Protein AF-A0A5R8KGB9-F1 (afdb_monomer_lite)

Secondary structure (DSSP, 8-state):
--------------GGGGGS-EETTEEHHHHHHHHHHHHHHHHHHHIIIIIS---HHHHHHHHHHHHHHHHIIIIIIITTS-TTHHHHHHHHHHT-S-----TTTSPPPTTSS-S-----

Organism: NCBI:txid2576071

Structure (mmCIF, N/CA/C/O backbone):
data_AF-A0A5R8KGB9-F1
#
_entry.id   AF-A0A5R8KGB9-F1
#
loop_
_atom_site.group_PDB
_atom_site.id
_atom_site.type_symbol
_atom_site.label_atom_id
_atom_site.label_alt_id
_atom_site.label_comp_id
_atom_site.label_asym_id
_atom_site.label_entity_id
_atom_site.label_seq_id
_atom_site.pdbx_PDB_ins_code
_atom_site.Cartn_x
_atom_site.Cartn_y
_atom_site.Cartn_z
_atom_site.occupancy
_atom_site.B_iso_or_equiv
_atom_site.auth_seq_id
_atom_site.auth_comp_id
_atom_site.auth_asym_id
_atom_site.auth_atom_id
_atom_site.pdbx_PDB_model_num
ATOM 1 N N . MET A 1 1 ? -52.552 13.734 41.337 1.00 43.44 1 MET A N 1
ATOM 2 C CA . MET A 1 1 ? -51.510 12.789 40.888 1.00 43.44 1 MET A CA 1
ATOM 3 C C . MET A 1 1 ? -50.909 13.391 39.632 1.00 43.44 1 MET A C 1
ATOM 5 O O . MET A 1 1 ? -51.581 13.399 38.616 1.00 43.44 1 MET A O 1
ATOM 9 N N . LYS A 1 2 ? -49.772 14.086 39.758 1.00 45.88 2 LYS A N 1
ATOM 10 C CA . LYS A 1 2 ? -49.059 14.693 38.627 1.00 45.88 2 LYS A CA 1
ATOM 11 C C . LYS A 1 2 ? -47.988 13.696 38.226 1.00 45.88 2 LYS A C 1
ATOM 13 O O . LYS A 1 2 ? -47.144 13.374 39.060 1.00 45.88 2 LYS A O 1
ATOM 18 N N . ASP A 1 3 ? -48.090 13.187 37.009 1.00 49.66 3 ASP A N 1
ATOM 19 C CA . ASP A 1 3 ? -47.144 12.240 36.447 1.00 49.66 3 ASP A CA 1
ATOM 20 C C . ASP A 1 3 ? -45.742 12.844 36.490 1.00 49.66 3 ASP A C 1
ATOM 22 O O . ASP A 1 3 ? -45.432 13.827 35.817 1.00 49.66 3 ASP A O 1
ATOM 26 N N . ALA A 1 4 ? -44.904 12.266 37.347 1.00 53.12 4 ALA A N 1
ATOM 27 C CA . ALA A 1 4 ? -43.475 12.508 37.407 1.00 53.12 4 ALA A CA 1
ATOM 28 C C . ALA A 1 4 ? -42.800 11.809 36.216 1.00 53.12 4 ALA A C 1
ATOM 30 O O . ALA A 1 4 ? -41.947 10.939 36.381 1.00 53.12 4 ALA A O 1
ATOM 31 N N . SER A 1 5 ? -43.210 12.163 34.998 1.00 52.25 5 SER A N 1
ATOM 32 C CA . SER A 1 5 ? -42.462 11.853 33.786 1.00 52.25 5 SER A CA 1
ATOM 33 C C . SER A 1 5 ? -41.240 12.758 33.793 1.00 52.25 5 SER A C 1
ATOM 35 O O . SER A 1 5 ? -41.259 13.849 33.235 1.00 52.25 5 SER A O 1
ATOM 37 N N . SER A 1 6 ? -40.225 12.328 34.543 1.00 57.03 6 SER A N 1
ATOM 38 C CA . SER A 1 6 ? -38.909 12.946 34.619 1.00 57.03 6 SER A CA 1
ATOM 39 C C . SER A 1 6 ? -38.467 13.309 33.202 1.00 57.03 6 SER A C 1
ATOM 41 O O . SER A 1 6 ? -38.203 12.424 32.391 1.00 57.03 6 SER A O 1
ATOM 43 N N . GLU A 1 7 ? -38.472 14.603 32.890 1.00 58.31 7 GLU A N 1
ATOM 44 C CA . GLU A 1 7 ? -38.045 15.151 31.609 1.00 58.31 7 GLU A CA 1
ATOM 45 C C . GLU A 1 7 ? -36.569 14.777 31.439 1.00 58.31 7 GLU A C 1
ATOM 47 O O . GLU A 1 7 ? -35.682 15.372 32.055 1.00 58.31 7 GLU A O 1
ATOM 52 N N . LEU A 1 8 ? -36.301 13.692 30.703 1.00 65.75 8 LEU A N 1
ATOM 53 C CA . LEU A 1 8 ? -34.942 13.274 30.389 1.00 65.75 8 LEU A CA 1
ATOM 54 C C . LEU A 1 8 ? -34.307 14.402 29.584 1.00 65.75 8 LEU A C 1
ATOM 56 O O . LEU A 1 8 ? -34.603 14.584 28.405 1.00 65.75 8 LEU A O 1
ATOM 60 N N . ARG A 1 9 ? -33.411 15.155 30.224 1.00 67.81 9 ARG A N 1
ATOM 61 C CA . ARG A 1 9 ? -32.529 16.092 29.538 1.00 67.81 9 ARG A CA 1
ATOM 62 C C . ARG A 1 9 ? -31.545 15.280 28.700 1.00 67.81 9 ARG A C 1
ATOM 64 O O . ARG A 1 9 ? -30.446 14.954 29.148 1.00 67.81 9 ARG A O 1
ATOM 71 N N . LEU A 1 10 ? -31.965 14.951 27.485 1.00 60.75 10 LEU A N 1
ATOM 72 C CA . LEU A 1 10 ? -31.102 14.426 26.441 1.00 60.75 10 LEU A CA 1
ATOM 73 C C . LEU A 1 10 ? -30.101 15.529 26.099 1.00 60.75 10 LEU A C 1
ATOM 75 O O . LEU A 1 10 ? -30.415 16.510 25.433 1.00 60.75 10 LEU A O 1
ATOM 79 N N . THR A 1 11 ? -28.905 15.418 26.664 1.00 65.50 11 THR A N 1
ATOM 80 C CA . THR A 1 11 ? -27.773 16.224 26.223 1.00 65.50 11 THR A CA 1
ATOM 81 C C . THR A 1 11 ? -27.201 15.476 25.035 1.00 65.50 11 THR A C 1
ATOM 83 O O . THR A 1 11 ? -26.669 14.385 25.225 1.00 65.50 11 THR A O 1
ATOM 86 N N . GLU A 1 12 ? -27.378 16.027 23.831 1.00 59.78 12 GLU A N 1
ATOM 87 C CA . GLU A 1 12 ? -26.678 15.576 22.624 1.00 59.78 12 GLU A CA 1
ATOM 88 C C . GLU A 1 12 ? -25.212 15.367 22.999 1.00 59.78 12 GLU A C 1
ATOM 90 O O . GLU A 1 12 ? -24.514 16.309 23.396 1.00 59.78 12 GLU A O 1
ATOM 95 N N . THR A 1 13 ? -24.784 14.103 23.005 1.00 60.28 13 THR A N 1
ATOM 96 C CA . THR A 1 13 ? -23.401 13.790 23.327 1.00 60.28 13 THR A CA 1
ATOM 97 C C . THR A 1 13 ? -22.533 14.455 22.276 1.00 60.28 13 THR A C 1
ATOM 99 O O . THR A 1 13 ? -22.894 14.571 21.108 1.00 60.28 13 THR A O 1
ATOM 102 N N . ASN A 1 14 ? -21.411 14.973 22.732 1.00 60.03 14 ASN A N 1
ATOM 103 C CA . ASN A 1 14 ? -20.495 15.774 21.958 1.00 60.03 14 ASN A CA 1
ATOM 104 C C . ASN A 1 14 ? -19.999 14.986 20.728 1.00 60.03 14 ASN A C 1
ATOM 106 O O . ASN A 1 14 ? -19.063 14.202 20.835 1.00 60.03 14 ASN A O 1
ATOM 110 N N . SER A 1 15 ? -20.593 15.222 19.554 1.00 58.03 15 SER A N 1
ATOM 111 C CA . SER A 1 15 ? -20.150 14.678 18.259 1.00 58.03 15 SER A CA 1
ATOM 112 C C . SER A 1 15 ? -18.809 15.263 17.791 1.00 58.03 15 SER A C 1
ATOM 114 O O . SER A 1 15 ? -18.583 15.392 16.591 1.00 58.03 15 SER A O 1
ATOM 116 N N . ALA A 1 16 ? -17.898 15.657 18.692 1.00 53.06 16 ALA A N 1
ATOM 117 C CA . ALA A 1 16 ? -16.593 16.198 18.304 1.00 53.06 16 ALA A CA 1
ATOM 118 C C . ALA A 1 16 ? -15.748 15.198 17.498 1.00 53.06 16 ALA A C 1
ATOM 120 O O . ALA A 1 16 ? -14.831 15.614 16.792 1.00 53.06 16 ALA A O 1
ATOM 121 N N . GLU A 1 17 ? -16.086 13.908 17.545 1.00 52.16 17 GLU A N 1
ATOM 122 C CA . GLU A 1 17 ? -15.492 12.874 16.692 1.00 52.16 17 GLU A CA 1
ATOM 123 C C . GLU A 1 17 ? -15.949 12.956 15.218 1.00 52.16 17 GLU A C 1
ATOM 125 O O . GLU A 1 17 ? -15.231 12.485 14.339 1.00 52.16 17 GLU A O 1
ATOM 130 N N . ASP A 1 18 ? -17.066 13.628 14.909 1.00 54.41 18 ASP A N 1
ATOM 131 C CA . ASP A 1 18 ? -17.597 13.793 13.540 1.00 54.41 18 ASP A CA 1
ATOM 132 C C . ASP A 1 18 ? -16.886 14.907 12.740 1.00 54.41 18 ASP A C 1
ATOM 134 O O . ASP A 1 18 ? -17.147 15.132 11.560 1.00 54.41 18 ASP A O 1
ATOM 138 N N . SER A 1 19 ? -15.932 15.612 13.360 1.00 53.12 19 SER A N 1
ATOM 139 C CA . SER A 1 19 ? -15.141 16.658 12.693 1.00 53.12 19 SER A CA 1
ATOM 140 C C . SER A 1 19 ? -13.833 16.134 12.077 1.00 53.12 19 SER A C 1
ATOM 142 O O . SER A 1 19 ? -13.011 16.905 11.572 1.00 53.12 19 SER A O 1
ATOM 144 N N . ALA A 1 20 ? -13.604 14.815 12.093 1.00 60.94 20 ALA A N 1
ATOM 145 C CA . ALA A 1 20 ? -12.479 14.218 11.386 1.00 60.94 20 ALA A CA 1
ATOM 146 C C . ALA A 1 20 ? -12.685 14.382 9.870 1.00 60.94 20 ALA A C 1
ATOM 148 O O . ALA A 1 20 ? -13.492 13.688 9.255 1.00 60.94 20 ALA A O 1
ATOM 149 N N . GLY A 1 21 ? -11.947 15.315 9.258 1.00 63.56 21 GLY A N 1
ATOM 150 C CA . GLY A 1 21 ? -12.037 15.609 7.828 1.00 63.56 21 GLY A CA 1
ATOM 151 C C . GLY A 1 21 ? -11.944 14.338 6.980 1.00 63.56 21 GLY A C 1
ATOM 152 O O . GLY A 1 21 ? -10.889 13.703 6.902 1.00 63.56 21 GLY A O 1
ATOM 153 N N . ARG A 1 22 ? -13.063 13.962 6.356 1.00 67.44 22 ARG A N 1
ATOM 154 C CA . ARG A 1 22 ? -13.180 12.790 5.489 1.00 67.44 22 ARG A CA 1
ATOM 155 C C . ARG A 1 22 ? -13.060 13.239 4.037 1.00 67.44 22 ARG A C 1
ATOM 157 O O . ARG A 1 22 ? -13.977 13.830 3.475 1.00 67.44 22 ARG A O 1
ATOM 164 N N . THR A 1 23 ? -11.917 12.976 3.417 1.00 67.56 23 THR A N 1
ATOM 165 C CA . THR A 1 23 ? -11.680 13.257 1.999 1.00 67.56 23 THR A CA 1
ATOM 166 C C . THR A 1 23 ? -11.945 11.986 1.200 1.00 67.56 23 THR A C 1
ATOM 168 O O . THR A 1 23 ? -11.309 10.960 1.409 1.00 67.56 23 THR A O 1
ATOM 171 N N . TRP A 1 24 ? -12.916 12.032 0.278 1.00 65.38 24 TRP A N 1
ATOM 172 C CA . TRP A 1 24 ? -13.195 10.928 -0.658 1.00 65.38 24 TRP A CA 1
ATOM 173 C C . TRP A 1 24 ? -13.565 9.589 0.018 1.00 65.38 24 TRP A C 1
ATOM 175 O O . TRP A 1 24 ? -13.324 8.517 -0.530 1.00 65.38 24 TRP A O 1
ATOM 185 N N . GLY A 1 25 ? -14.148 9.638 1.222 1.00 67.69 25 GLY A N 1
ATOM 186 C CA . GLY A 1 25 ? -14.493 8.439 1.999 1.00 67.69 25 GLY A CA 1
ATOM 187 C C . GLY A 1 25 ? -13.325 7.819 2.776 1.00 67.69 25 GLY A C 1
ATOM 188 O O . GLY A 1 25 ? -13.510 6.784 3.414 1.00 67.69 25 GLY A O 1
ATOM 189 N N . LEU A 1 26 ? -12.152 8.457 2.758 1.00 68.62 26 LEU A N 1
ATOM 190 C CA . LEU A 1 26 ? -11.008 8.141 3.607 1.00 68.62 26 LEU A CA 1
ATOM 191 C C . LEU A 1 26 ? -10.942 9.174 4.737 1.00 68.62 26 LEU A C 1
ATOM 193 O O . LEU A 1 26 ? -11.045 10.377 4.496 1.00 68.62 26 LEU A O 1
ATOM 197 N N . GLU A 1 27 ? -10.769 8.727 5.980 1.00 73.69 27 GLU A N 1
ATOM 198 C CA . GLU A 1 27 ? -10.358 9.640 7.053 1.00 73.69 27 GLU A CA 1
ATOM 199 C C . GLU A 1 27 ? -9.034 10.315 6.672 1.00 73.69 27 GLU A C 1
ATOM 201 O O . GLU A 1 27 ? -8.153 9.672 6.097 1.00 73.69 27 GLU A O 1
ATOM 206 N N . GLY A 1 28 ? -8.860 11.595 7.012 1.00 71.19 28 GLY A N 1
ATOM 207 C CA . GLY A 1 28 ? -7.688 12.380 6.604 1.00 71.19 28 GLY A CA 1
ATOM 208 C C . GLY A 1 28 ? -6.333 11.747 6.956 1.00 71.19 28 GLY A C 1
ATOM 209 O O . GLY A 1 28 ? -5.375 11.891 6.202 1.00 71.19 28 GLY A O 1
ATOM 210 N N . ASN A 1 29 ? -6.244 10.972 8.043 1.00 77.81 29 ASN A N 1
ATOM 211 C CA . ASN A 1 29 ? -5.028 10.216 8.375 1.00 77.81 29 ASN A CA 1
ATOM 212 C C . ASN A 1 29 ? -4.802 9.007 7.441 1.00 77.81 29 ASN A C 1
ATOM 214 O O . ASN A 1 29 ? -3.674 8.629 7.124 1.00 77.81 29 ASN A O 1
ATOM 218 N N . LEU A 1 30 ? -5.880 8.387 6.965 1.00 78.31 30 LEU A N 1
ATOM 219 C CA . LEU A 1 30 ? -5.817 7.211 6.105 1.00 78.31 30 LEU A CA 1
ATOM 220 C C . LEU A 1 30 ? -5.338 7.557 4.689 1.00 78.31 30 LEU A C 1
ATOM 222 O O . LEU A 1 30 ? -4.611 6.779 4.074 1.00 78.31 30 LEU A O 1
ATOM 226 N N . PHE A 1 31 ? -5.657 8.762 4.216 1.00 83.00 31 PHE A N 1
ATOM 227 C CA . PHE A 1 31 ? -5.143 9.299 2.956 1.00 83.00 31 PHE A CA 1
ATOM 228 C C . PHE A 1 31 ? -3.605 9.278 2.889 1.00 83.00 31 PHE A C 1
ATOM 230 O O . PHE A 1 31 ? -3.039 8.863 1.875 1.00 83.00 31 PHE A O 1
ATOM 237 N N . TRP A 1 32 ? -2.917 9.636 3.980 1.00 85.31 32 TRP A N 1
ATOM 238 C CA . TRP A 1 32 ? -1.451 9.652 4.022 1.00 85.31 32 TRP A CA 1
ATOM 239 C C . TRP A 1 32 ? -0.829 8.281 3.755 1.00 85.31 32 TRP A C 1
ATOM 241 O O . TRP A 1 32 ? 0.197 8.199 3.085 1.00 85.31 32 TRP A O 1
ATOM 251 N N . HIS A 1 33 ? -1.474 7.197 4.185 1.00 87.56 33 HIS A N 1
ATOM 252 C CA . HIS A 1 33 ? -0.979 5.838 3.960 1.00 87.56 33 HIS A CA 1
ATOM 253 C C . HIS A 1 33 ? -0.971 5.469 2.470 1.00 87.56 33 HIS A C 1
ATOM 255 O O . HIS A 1 33 ? -0.028 4.832 1.989 1.00 87.56 33 HIS A O 1
ATOM 261 N N . VAL A 1 34 ? -1.986 5.915 1.722 1.00 88.25 34 VAL A N 1
ATOM 262 C CA . VAL A 1 34 ? -2.052 5.732 0.265 1.00 88.25 34 VAL A CA 1
ATOM 263 C C . VAL A 1 34 ? -0.969 6.560 -0.420 1.00 88.25 34 VAL A C 1
ATOM 265 O O . VAL A 1 34 ? -0.241 6.037 -1.262 1.00 88.25 34 VAL A O 1
ATOM 268 N N . VAL A 1 35 ? -0.813 7.828 -0.026 1.00 91.38 35 VAL A N 1
ATOM 269 C CA . VAL A 1 35 ? 0.213 8.723 -0.585 1.00 91.38 35 VAL A CA 1
ATOM 270 C C . VAL A 1 35 ? 1.615 8.148 -0.382 1.00 91.38 35 VAL A C 1
ATOM 272 O O . VAL A 1 35 ? 2.378 8.056 -1.345 1.00 91.38 35 VAL A O 1
ATOM 275 N N . PHE A 1 36 ? 1.942 7.696 0.832 1.00 93.38 36 PHE A N 1
ATOM 276 C CA . PHE A 1 36 ? 3.224 7.048 1.113 1.00 93.38 36 PHE A CA 1
ATOM 277 C C . PHE A 1 36 ? 3.406 5.751 0.313 1.00 93.38 36 PHE A C 1
ATOM 279 O O . PHE A 1 36 ? 4.485 5.527 -0.237 1.00 93.38 36 PHE A O 1
ATOM 286 N N . GLY A 1 37 ? 2.363 4.925 0.186 1.00 93.38 37 GLY A N 1
ATOM 287 C CA . GLY A 1 37 ? 2.409 3.691 -0.605 1.00 93.38 37 GLY A CA 1
ATOM 288 C C . GLY A 1 37 ? 2.707 3.942 -2.084 1.00 93.38 37 GLY A C 1
ATOM 289 O O . GLY A 1 37 ? 3.587 3.300 -2.658 1.00 93.38 37 GLY A O 1
ATOM 290 N N . VAL A 1 38 ? 2.031 4.923 -2.688 1.00 94.38 38 VAL A N 1
ATOM 291 C CA . VAL A 1 38 ? 2.272 5.342 -4.077 1.00 94.38 38 VAL A CA 1
ATOM 292 C C . VAL A 1 38 ? 3.676 5.921 -4.234 1.00 94.38 38 VAL A C 1
ATOM 294 O O . VAL A 1 38 ? 4.382 5.561 -5.174 1.00 94.38 38 VAL A O 1
ATOM 297 N N . PHE A 1 39 ? 4.108 6.778 -3.308 1.00 96.38 39 PHE A N 1
ATOM 298 C CA . PHE A 1 39 ? 5.439 7.378 -3.348 1.00 96.38 39 PHE A CA 1
ATOM 299 C C . PHE A 1 39 ? 6.546 6.315 -3.311 1.00 96.38 39 PHE A C 1
ATOM 301 O O . PHE A 1 39 ? 7.436 6.327 -4.163 1.00 96.38 39 PHE A O 1
ATOM 308 N N . ILE A 1 40 ? 6.456 5.347 -2.392 1.00 96.06 40 ILE A N 1
ATOM 309 C CA . ILE A 1 40 ? 7.414 4.235 -2.318 1.00 96.06 40 ILE A CA 1
ATOM 310 C C . ILE A 1 40 ? 7.353 3.373 -3.580 1.00 96.06 40 ILE A C 1
ATOM 312 O O . ILE A 1 40 ? 8.403 3.046 -4.124 1.00 96.06 40 ILE A O 1
ATOM 316 N N . ALA A 1 41 ? 6.163 3.055 -4.097 1.00 95.75 41 ALA A N 1
ATOM 317 C CA . ALA A 1 41 ? 6.028 2.290 -5.336 1.00 95.75 41 ALA A CA 1
ATOM 318 C C . ALA A 1 41 ? 6.731 2.974 -6.519 1.00 95.75 41 ALA A C 1
ATOM 320 O O . ALA A 1 41 ? 7.464 2.322 -7.266 1.00 95.75 41 ALA A O 1
ATOM 321 N N . VAL A 1 42 ? 6.572 4.294 -6.660 1.00 95.50 42 VAL A N 1
ATOM 322 C CA . VAL A 1 42 ? 7.259 5.077 -7.695 1.00 95.50 42 VAL A CA 1
ATOM 323 C C . VAL A 1 42 ? 8.771 5.056 -7.483 1.00 95.50 42 VAL A C 1
ATOM 325 O O . VAL A 1 42 ? 9.500 4.826 -8.445 1.00 95.50 42 VAL A O 1
ATOM 328 N N . LEU A 1 43 ? 9.260 5.231 -6.251 1.00 96.12 43 LEU A N 1
ATOM 329 C CA . LEU A 1 43 ? 10.694 5.145 -5.957 1.00 96.12 43 LEU A CA 1
ATOM 330 C C . LEU A 1 43 ? 11.269 3.761 -6.274 1.00 96.12 43 LEU A C 1
ATOM 332 O O . LEU A 1 43 ? 12.319 3.677 -6.907 1.00 96.12 43 LEU A O 1
ATOM 336 N N . THR A 1 44 ? 10.584 2.681 -5.891 1.00 93.75 44 THR A N 1
ATOM 337 C CA . THR A 1 44 ? 10.992 1.305 -6.211 1.00 93.75 44 THR A CA 1
ATOM 338 C C . THR A 1 44 ? 11.023 1.085 -7.720 1.00 93.75 44 THR A C 1
ATOM 340 O O . THR A 1 44 ? 12.007 0.554 -8.237 1.00 93.75 44 THR A O 1
ATOM 343 N N . LEU A 1 45 ? 9.995 1.544 -8.442 1.00 93.56 45 LEU A N 1
ATOM 344 C CA . LEU A 1 45 ? 9.948 1.461 -9.901 1.00 93.56 45 LEU A CA 1
ATOM 345 C C . LEU A 1 45 ? 11.147 2.178 -10.523 1.00 93.56 45 LEU A C 1
ATOM 347 O O . LEU A 1 45 ? 11.845 1.601 -11.359 1.00 93.56 45 LEU A O 1
ATOM 351 N N . LEU A 1 46 ? 11.394 3.420 -10.099 1.00 94.44 46 LEU A N 1
ATOM 352 C CA . LEU A 1 46 ? 12.466 4.249 -10.633 1.00 94.44 46 LEU A CA 1
ATOM 353 C C . LEU A 1 46 ? 13.838 3.657 -10.310 1.00 94.44 46 LEU A C 1
ATOM 355 O O . LEU A 1 46 ? 14.695 3.616 -11.184 1.00 94.44 46 LEU A O 1
ATOM 359 N N . LEU A 1 47 ? 14.044 3.153 -9.094 1.00 94.06 47 LEU A N 1
ATOM 360 C CA . LEU A 1 47 ? 15.307 2.550 -8.676 1.00 94.06 47 LEU A CA 1
ATOM 361 C C . LEU A 1 47 ? 15.602 1.266 -9.464 1.00 94.06 47 LEU A C 1
ATOM 363 O O . LEU A 1 47 ? 16.691 1.117 -10.020 1.00 94.06 47 LEU A O 1
ATOM 367 N N . CYS A 1 48 ? 14.629 0.360 -9.580 1.00 90.50 48 CYS A N 1
ATOM 368 C CA . CYS A 1 48 ? 14.808 -0.896 -10.310 1.00 90.50 48 CYS A CA 1
ATOM 369 C C . CYS A 1 48 ? 14.972 -0.675 -11.817 1.00 90.50 48 CYS A C 1
ATOM 371 O O . CYS A 1 48 ? 15.820 -1.306 -12.451 1.00 90.50 48 CYS A O 1
ATOM 373 N N . PHE A 1 49 ? 14.193 0.238 -12.399 1.00 91.44 49 PHE A N 1
ATOM 374 C CA . PHE A 1 49 ? 14.274 0.537 -13.825 1.00 91.44 49 PHE A CA 1
ATOM 375 C C . PHE A 1 49 ? 15.517 1.363 -14.187 1.00 91.44 49 PHE A C 1
ATOM 377 O O . PHE A 1 49 ? 16.207 1.032 -15.147 1.00 91.44 49 PHE A O 1
ATOM 384 N N . SER A 1 50 ? 15.833 2.407 -13.416 1.00 90.38 50 SER A N 1
ATOM 385 C CA . SER A 1 50 ? 16.925 3.339 -13.725 1.00 90.38 50 SER A CA 1
ATOM 386 C C . SER A 1 50 ? 18.286 2.821 -13.261 1.00 90.38 50 SER A C 1
ATOM 388 O O . SER A 1 50 ? 19.204 2.691 -14.070 1.00 90.38 50 SER A O 1
ATOM 390 N N . ALA A 1 51 ? 18.426 2.478 -11.974 1.00 88.56 51 ALA A N 1
ATOM 391 C CA . ALA A 1 51 ? 19.720 2.089 -11.412 1.00 88.56 51 ALA A CA 1
ATOM 392 C C . ALA A 1 51 ? 20.079 0.639 -11.757 1.00 88.56 51 ALA A C 1
ATOM 394 O O . ALA A 1 51 ? 21.208 0.357 -12.151 1.00 88.56 51 ALA A O 1
ATOM 395 N N . MET A 1 52 ? 19.112 -0.277 -11.647 1.00 87.19 52 MET A N 1
ATOM 396 C CA . MET A 1 52 ? 19.355 -1.709 -11.856 1.00 87.19 52 MET A CA 1
ATOM 397 C C . MET A 1 52 ? 19.153 -2.163 -13.308 1.00 87.19 52 MET A C 1
ATOM 399 O O . MET A 1 52 ? 19.490 -3.297 -13.647 1.00 87.19 52 MET A O 1
ATOM 403 N N . ARG A 1 53 ? 18.630 -1.279 -14.175 1.00 89.12 53 ARG A N 1
ATOM 404 C CA . ARG A 1 53 ? 18.337 -1.534 -15.599 1.00 89.12 53 ARG A CA 1
ATOM 405 C C . ARG A 1 53 ? 17.509 -2.793 -15.845 1.00 89.12 53 ARG A C 1
ATOM 407 O O . ARG A 1 53 ? 17.665 -3.474 -16.859 1.00 89.12 53 ARG A O 1
ATOM 414 N N . TRP A 1 54 ? 16.622 -3.116 -14.912 1.00 88.62 54 TRP A N 1
ATOM 415 C CA . TRP A 1 54 ? 15.690 -4.219 -15.089 1.00 88.62 54 TRP A CA 1
ATOM 416 C C . TRP A 1 54 ? 14.663 -3.893 -16.169 1.00 88.62 54 TRP A C 1
ATOM 418 O O . TRP A 1 54 ? 14.358 -2.730 -16.444 1.00 88.62 54 TRP A O 1
ATOM 428 N N . SER A 1 55 ? 14.097 -4.939 -16.776 1.00 91.81 55 SER A N 1
ATOM 429 C CA . SER A 1 55 ? 12.985 -4.758 -17.709 1.00 91.81 55 SER A CA 1
ATOM 430 C C . SER A 1 55 ? 11.826 -4.034 -17.018 1.00 91.81 55 SER A C 1
ATOM 432 O O . SER A 1 55 ? 11.542 -4.281 -15.843 1.00 91.81 55 SER A O 1
ATOM 434 N N . PHE A 1 56 ? 11.118 -3.179 -17.759 1.00 89.75 56 PHE A N 1
ATOM 435 C CA . PHE A 1 56 ? 9.987 -2.418 -17.221 1.00 89.75 56 PHE A CA 1
ATOM 436 C C . PHE A 1 56 ? 8.959 -3.318 -16.518 1.00 89.75 56 PHE A C 1
ATOM 438 O O . PHE A 1 56 ? 8.490 -2.987 -15.434 1.00 89.75 56 PHE A O 1
ATOM 445 N N . LYS A 1 57 ? 8.670 -4.498 -17.090 1.00 92.69 57 LYS A N 1
ATOM 446 C CA . LYS A 1 57 ? 7.749 -5.478 -16.496 1.00 92.69 57 LYS A CA 1
ATOM 447 C C . LYS A 1 57 ? 8.224 -5.956 -15.123 1.00 92.69 57 LYS A C 1
ATOM 449 O O . LYS A 1 57 ? 7.425 -5.982 -14.195 1.00 92.69 57 LYS A O 1
ATOM 454 N N . ALA A 1 58 ? 9.500 -6.315 -14.987 1.00 92.12 58 ALA A N 1
ATOM 455 C CA . ALA A 1 58 ? 10.048 -6.796 -13.719 1.00 92.12 58 ALA A CA 1
ATOM 456 C C . ALA A 1 58 ? 10.004 -5.704 -12.638 1.00 92.12 58 ALA A C 1
ATOM 458 O O . ALA A 1 58 ? 9.546 -5.955 -11.524 1.00 92.12 58 ALA A O 1
ATOM 459 N N . SER A 1 59 ? 10.394 -4.476 -12.987 1.00 92.38 59 SER A N 1
ATOM 460 C CA . SER A 1 59 ? 10.338 -3.332 -12.072 1.00 92.38 59 SER A CA 1
ATOM 461 C C . SER A 1 59 ? 8.902 -2.973 -11.678 1.00 92.38 59 SER A C 1
ATOM 463 O O . SER A 1 59 ? 8.654 -2.664 -10.518 1.00 92.38 59 SER A O 1
ATOM 465 N N . ALA A 1 60 ? 7.946 -3.055 -12.610 1.00 91.94 60 ALA A N 1
ATOM 466 C CA . ALA A 1 60 ? 6.532 -2.796 -12.340 1.00 91.94 60 ALA A CA 1
ATOM 467 C C . ALA A 1 60 ? 5.914 -3.835 -11.396 1.00 91.94 60 ALA A C 1
ATOM 469 O O . ALA A 1 60 ? 5.181 -3.464 -10.484 1.00 91.94 60 ALA A O 1
ATOM 470 N N . VAL A 1 61 ? 6.242 -5.121 -11.570 1.00 95.56 61 VAL A N 1
ATOM 471 C CA . VAL A 1 61 ? 5.796 -6.183 -10.653 1.00 95.56 61 VAL A CA 1
ATOM 472 C C . VAL A 1 61 ? 6.327 -5.933 -9.243 1.00 95.56 61 VAL A C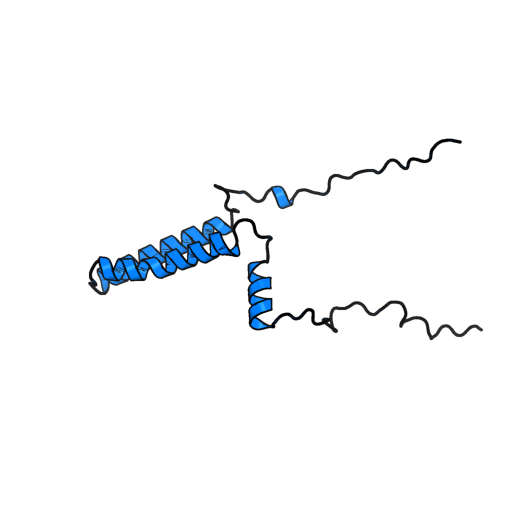 1
ATOM 474 O O . VAL A 1 61 ? 5.570 -6.033 -8.282 1.00 95.56 61 VAL A O 1
ATOM 477 N N . LEU A 1 62 ? 7.599 -5.550 -9.107 1.00 94.44 62 LEU A N 1
ATOM 478 C CA . LEU A 1 62 ? 8.176 -5.275 -7.794 1.00 94.44 62 LEU A CA 1
ATOM 479 C C . LEU A 1 62 ? 7.601 -3.998 -7.161 1.00 94.44 62 LEU A C 1
ATOM 481 O O . LEU A 1 62 ? 7.283 -3.991 -5.976 1.00 94.44 62 LEU A O 1
ATOM 485 N N . ALA A 1 63 ? 7.407 -2.940 -7.948 1.00 93.69 63 ALA A N 1
ATOM 486 C CA . ALA A 1 63 ? 6.779 -1.696 -7.502 1.00 93.69 63 ALA A CA 1
ATOM 487 C C . ALA A 1 63 ? 5.304 -1.873 -7.106 1.00 93.69 63 ALA A C 1
ATOM 489 O O . ALA A 1 63 ? 4.795 -1.132 -6.265 1.00 93.69 63 ALA A O 1
ATOM 490 N N . ALA A 1 64 ? 4.615 -2.870 -7.667 1.00 93.50 64 ALA A N 1
ATOM 491 C CA . ALA A 1 64 ? 3.248 -3.190 -7.279 1.00 93.50 64 ALA A CA 1
ATOM 492 C C . ALA A 1 64 ? 3.156 -3.743 -5.848 1.00 93.50 64 ALA A C 1
ATOM 494 O O . ALA A 1 64 ? 2.102 -3.608 -5.231 1.00 93.50 64 ALA A O 1
ATOM 495 N N . VAL A 1 65 ? 4.231 -4.318 -5.292 1.00 94.88 65 VAL A N 1
ATOM 496 C CA . VAL A 1 65 ? 4.246 -4.890 -3.933 1.00 94.88 65 VAL A CA 1
ATOM 497 C C . VAL A 1 65 ? 3.928 -3.842 -2.853 1.00 94.88 65 VAL A C 1
ATOM 499 O O . VAL A 1 65 ? 2.927 -4.011 -2.157 1.00 94.88 65 VAL A O 1
ATOM 502 N N . PRO A 1 66 ? 4.685 -2.734 -2.700 1.00 91.69 66 PRO A N 1
ATOM 503 C CA . PRO A 1 66 ? 4.360 -1.715 -1.697 1.00 91.69 66 PRO A CA 1
ATOM 504 C C . PRO A 1 66 ? 3.001 -1.045 -1.951 1.00 91.69 66 PRO A C 1
ATOM 506 O O . PRO A 1 66 ? 2.295 -0.704 -1.001 1.00 91.69 66 PRO A O 1
ATOM 509 N N . LEU A 1 67 ? 2.598 -0.900 -3.219 1.00 92.62 67 LEU A N 1
ATOM 510 C CA . LEU A 1 67 ? 1.307 -0.314 -3.578 1.00 92.62 67 LEU A CA 1
ATOM 511 C C . LEU A 1 67 ? 0.131 -1.202 -3.146 1.00 92.62 67 LEU A C 1
ATOM 513 O O . LEU A 1 67 ? -0.811 -0.730 -2.513 1.00 92.62 67 LEU A O 1
ATOM 517 N N . THR A 1 68 ? 0.195 -2.497 -3.462 1.00 92.50 68 THR A N 1
ATOM 518 C CA . THR A 1 68 ? -0.846 -3.466 -3.091 1.00 92.50 68 THR A CA 1
ATOM 519 C C . THR A 1 68 ? -0.924 -3.653 -1.584 1.00 92.50 68 THR A C 1
ATOM 521 O O . THR A 1 68 ? -2.029 -3.694 -1.053 1.00 92.50 68 THR A O 1
ATOM 524 N N . LEU A 1 69 ? 0.210 -3.670 -0.878 1.00 91.94 69 LEU A N 1
ATOM 525 C CA . LEU A 1 69 ? 0.230 -3.690 0.587 1.00 91.94 69 LEU A CA 1
ATOM 526 C C . LEU A 1 69 ? -0.465 -2.466 1.194 1.00 91.94 69 LEU A C 1
ATOM 528 O O . LEU A 1 69 ? -1.289 -2.624 2.094 1.00 91.94 69 LEU A O 1
ATOM 532 N N . SER A 1 70 ? -0.188 -1.263 0.678 1.00 90.38 70 SER A N 1
ATOM 533 C CA . SER A 1 70 ? -0.861 -0.040 1.134 1.00 90.38 70 SER A CA 1
ATOM 534 C C . SER A 1 70 ? -2.375 -0.121 0.914 1.00 90.38 70 SER A C 1
ATOM 536 O O . SER A 1 70 ? -3.148 0.163 1.829 1.00 90.38 70 SER A O 1
ATOM 538 N N . PHE A 1 71 ? -2.819 -0.607 -0.249 1.00 88.19 71 PHE A N 1
ATOM 539 C CA . PHE A 1 71 ? -4.246 -0.786 -0.511 1.00 88.19 71 PHE A CA 1
ATOM 540 C C . PHE A 1 71 ? -4.897 -1.849 0.370 1.00 88.19 71 PHE A C 1
ATOM 542 O O . PHE A 1 71 ? -5.970 -1.598 0.911 1.00 88.19 71 PHE A O 1
ATOM 549 N N . ILE A 1 72 ? -4.262 -3.003 0.568 1.00 88.69 72 ILE A N 1
ATOM 550 C CA . ILE A 1 72 ? -4.782 -4.048 1.459 1.00 88.69 72 ILE A CA 1
ATOM 551 C C . ILE A 1 72 ? -4.917 -3.509 2.886 1.00 88.69 72 ILE A C 1
ATOM 553 O O . ILE A 1 72 ? -5.935 -3.745 3.533 1.00 88.69 72 ILE A O 1
ATOM 557 N N . TYR A 1 73 ? -3.939 -2.741 3.365 1.00 84.50 73 TYR A N 1
ATOM 558 C CA . TYR A 1 73 ? -4.006 -2.116 4.683 1.00 84.50 73 TYR A CA 1
ATOM 559 C C . TYR A 1 73 ? -5.160 -1.103 4.778 1.00 84.50 73 TYR A C 1
ATOM 561 O O . TYR A 1 73 ? -6.006 -1.194 5.670 1.00 84.50 73 TYR A O 1
ATOM 569 N N . VAL A 1 74 ? -5.244 -0.176 3.823 1.00 84.75 74 VAL A N 1
ATOM 570 C CA . VAL A 1 74 ? -6.238 0.905 3.823 1.00 84.75 74 VAL A CA 1
ATOM 571 C C . VAL A 1 74 ? -7.657 0.372 3.635 1.00 84.75 74 VAL A C 1
ATOM 573 O O . VAL A 1 74 ? -8.521 0.617 4.475 1.00 84.75 74 VAL A O 1
ATOM 576 N N . PHE A 1 75 ? -7.899 -0.383 2.567 1.00 80.69 75 PHE A N 1
ATOM 577 C CA . PHE A 1 75 ? -9.227 -0.881 2.209 1.00 80.69 75 PHE A CA 1
ATOM 578 C C . PHE A 1 75 ? -9.638 -2.098 3.044 1.00 80.69 75 PHE A C 1
ATOM 580 O O . PHE A 1 75 ? -10.808 -2.247 3.381 1.00 80.69 75 PHE A O 1
ATOM 587 N N . GLY A 1 76 ? -8.690 -2.967 3.402 1.00 79.31 76 GLY A N 1
ATOM 588 C CA . GLY A 1 76 ? -8.982 -4.190 4.146 1.00 79.31 76 GLY A CA 1
ATOM 589 C C . GLY A 1 76 ? -9.120 -3.970 5.650 1.00 79.31 76 GLY A C 1
ATOM 590 O O . GLY A 1 76 ? -10.033 -4.520 6.268 1.00 79.31 76 GLY A O 1
ATOM 591 N N . PHE A 1 77 ? -8.236 -3.179 6.261 1.00 74.19 77 PHE A N 1
ATOM 592 C CA . PHE A 1 77 ? -8.166 -3.063 7.724 1.00 74.19 77 PHE A CA 1
ATOM 593 C C . PHE A 1 77 ? -8.692 -1.746 8.279 1.00 74.19 77 PHE A C 1
ATOM 595 O O . PHE A 1 77 ? -9.114 -1.723 9.431 1.00 74.19 77 PHE A O 1
ATOM 602 N N . ARG A 1 78 ? -8.693 -0.665 7.495 1.00 74.31 78 ARG A N 1
ATOM 603 C CA . ARG A 1 78 ? -8.979 0.679 8.021 1.00 74.31 78 ARG A CA 1
ATOM 604 C C . ARG A 1 78 ? -10.266 1.296 7.482 1.00 74.31 78 ARG A C 1
ATOM 606 O O . ARG A 1 78 ? -10.881 2.094 8.178 1.00 74.31 78 ARG A O 1
ATOM 613 N N . GLN A 1 79 ? -10.705 0.945 6.275 1.00 72.69 79 GLN A N 1
ATOM 614 C CA . GLN A 1 79 ? -11.916 1.537 5.718 1.00 72.69 79 GLN A CA 1
ATOM 615 C C . GLN A 1 79 ? -13.172 0.962 6.388 1.00 72.69 79 GLN A C 1
ATOM 617 O O . GLN A 1 79 ? -13.464 -0.226 6.282 1.00 72.69 79 GLN A O 1
ATOM 622 N N . GLY A 1 80 ? -13.924 1.825 7.078 1.00 67.94 80 GLY A N 1
ATOM 623 C CA . GLY A 1 80 ? -15.189 1.465 7.733 1.00 67.94 80 GLY A CA 1
ATOM 624 C C . GLY A 1 80 ? -15.036 0.701 9.051 1.00 67.94 80 GLY A C 1
ATOM 625 O O . GLY A 1 80 ? -16.023 0.173 9.557 1.00 67.94 80 GLY A O 1
ATOM 626 N N . LYS A 1 81 ? -13.818 0.634 9.598 1.00 69.12 81 LYS A N 1
ATOM 627 C CA . LYS A 1 81 ? -13.506 -0.053 10.855 1.00 69.12 81 LYS A CA 1
ATOM 628 C C . LYS A 1 81 ? -13.118 0.969 11.931 1.00 69.12 81 LYS A C 1
ATOM 630 O O . LYS A 1 8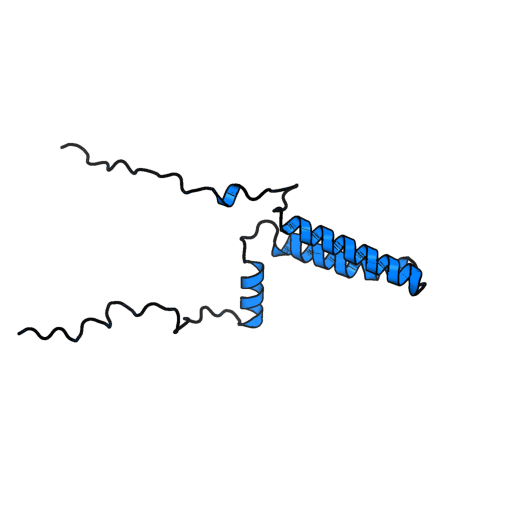1 ? -12.479 1.965 11.593 1.00 69.12 8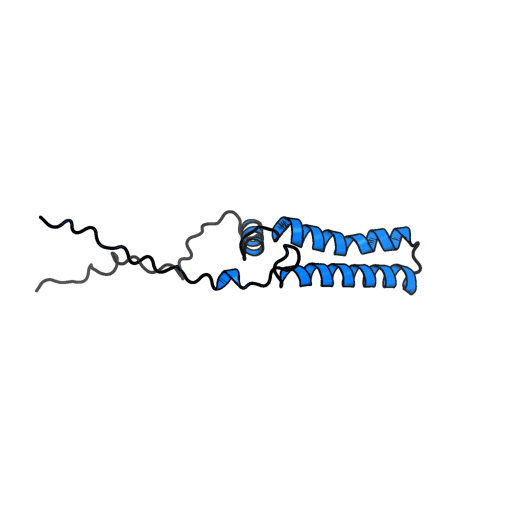1 LYS A O 1
ATOM 635 N N . PRO A 1 82 ? -13.514 0.755 13.198 1.00 67.00 82 PRO A N 1
ATOM 636 C CA . PRO A 1 82 ? -13.273 1.710 14.276 1.00 67.00 82 PRO A CA 1
ATOM 637 C C . PRO A 1 82 ? -11.770 1.938 14.522 1.00 67.00 82 PRO A C 1
ATOM 639 O O . PRO A 1 82 ? -10.951 1.049 14.253 1.00 67.00 82 PRO A O 1
ATOM 642 N N . PRO A 1 83 ? -11.384 3.124 15.031 1.00 66.06 83 PRO A N 1
ATOM 643 C CA . PRO A 1 83 ? -9.993 3.446 15.327 1.00 66.06 83 PRO A CA 1
ATOM 644 C C . PRO A 1 83 ? -9.425 2.454 16.352 1.00 66.06 83 PRO A C 1
ATOM 646 O O . PRO A 1 83 ? -9.927 2.357 17.464 1.00 66.06 83 PRO A O 1
ATOM 649 N N . GLY A 1 84 ? -8.377 1.716 15.970 1.00 69.19 84 GLY A N 1
ATOM 650 C CA . GLY A 1 84 ? -7.739 0.699 16.818 1.00 69.19 84 GLY A CA 1
ATOM 651 C C . GLY A 1 84 ? -7.964 -0.747 16.373 1.00 69.19 84 GLY A C 1
ATOM 652 O O . GLY A 1 84 ? -7.264 -1.627 16.860 1.00 69.19 84 GLY A O 1
ATOM 653 N N . TYR A 1 85 ? -8.840 -0.999 15.392 1.00 73.88 85 TYR A N 1
ATOM 654 C CA . TYR A 1 85 ? -9.077 -2.349 14.859 1.00 73.88 85 TYR A CA 1
ATOM 655 C C . TYR A 1 85 ? -7.797 -3.059 14.384 1.00 73.88 85 TYR A C 1
ATOM 657 O O . TYR A 1 85 ? -7.654 -4.268 14.522 1.00 73.88 85 TYR A O 1
ATOM 665 N N . ASP A 1 86 ? -6.854 -2.313 13.814 1.00 76.69 86 ASP A N 1
ATOM 666 C CA . ASP A 1 86 ? -5.550 -2.827 13.402 1.00 76.69 86 ASP A CA 1
ATOM 667 C C . ASP A 1 86 ? -4.693 -3.284 14.587 1.00 76.69 86 ASP A C 1
ATOM 669 O O . ASP A 1 86 ? -4.035 -4.318 14.492 1.00 76.69 86 ASP A O 1
ATOM 673 N N . ARG A 1 87 ? -4.726 -2.549 15.703 1.00 71.94 87 ARG A N 1
ATOM 674 C CA . ARG A 1 87 ? -4.025 -2.933 16.934 1.00 71.94 87 ARG A CA 1
ATOM 675 C C . ARG A 1 87 ? -4.671 -4.146 17.581 1.00 71.94 87 ARG A C 1
ATOM 677 O O . ARG A 1 87 ? -3.942 -5.075 17.887 1.00 71.94 87 ARG A O 1
ATOM 684 N N . ASP A 1 88 ? -5.996 -4.187 17.676 1.00 72.75 88 ASP A N 1
ATOM 685 C CA . ASP A 1 88 ? -6.725 -5.328 18.245 1.00 72.75 88 ASP A CA 1
ATOM 686 C C . ASP A 1 88 ? -6.513 -6.615 17.438 1.00 72.75 88 ASP A C 1
ATOM 688 O O . ASP A 1 88 ? -6.419 -7.703 17.999 1.00 72.75 88 ASP A O 1
ATOM 692 N N . LEU A 1 89 ? -6.406 -6.514 16.108 1.00 75.19 89 LEU A N 1
ATOM 693 C CA . LEU A 1 89 ? -6.187 -7.678 15.250 1.00 75.19 89 LEU A CA 1
ATOM 694 C C . LEU A 1 89 ? -4.746 -8.192 15.340 1.00 75.19 89 LEU A C 1
ATOM 696 O O . LEU A 1 89 ? -4.530 -9.402 15.335 1.00 75.19 89 LEU A O 1
ATOM 700 N N . LEU A 1 90 ? -3.769 -7.287 15.458 1.00 77.44 90 LEU A N 1
ATOM 701 C CA . LEU A 1 90 ? -2.382 -7.653 15.750 1.00 77.44 90 LEU A CA 1
ATOM 702 C C . LEU A 1 90 ? -2.248 -8.239 17.155 1.00 77.44 90 LEU A C 1
ATOM 704 O O . LEU A 1 90 ? -1.556 -9.238 17.319 1.00 77.44 90 LEU A O 1
ATOM 708 N N . ASP A 1 91 ? -2.931 -7.660 18.139 1.00 78.06 91 ASP A N 1
ATOM 709 C CA . ASP A 1 91 ? -2.929 -8.126 19.521 1.00 78.06 91 ASP A CA 1
ATOM 710 C C . ASP A 1 91 ? -3.553 -9.522 19.620 1.00 78.06 91 ASP A C 1
ATOM 712 O O . ASP A 1 91 ? -2.929 -10.444 20.134 1.00 78.06 91 ASP A O 1
ATOM 716 N N . GLY A 1 92 ? -4.703 -9.745 18.979 1.00 76.19 92 GLY A N 1
ATOM 717 C CA . GLY A 1 92 ? -5.318 -11.069 18.886 1.00 76.19 92 GLY A CA 1
ATOM 718 C C . GLY A 1 92 ? -4.474 -12.097 18.121 1.00 76.19 92 GLY A C 1
ATOM 719 O O . GLY A 1 92 ? -4.539 -13.290 18.422 1.00 76.19 92 GLY A O 1
ATOM 720 N N . TRP A 1 93 ? -3.664 -11.669 17.146 1.00 78.31 93 TRP A N 1
ATOM 721 C CA . TRP A 1 93 ? -2.785 -12.569 16.389 1.00 78.31 93 TRP A CA 1
ATOM 722 C C . TRP A 1 93 ? -1.484 -12.902 17.134 1.00 78.31 93 TRP A C 1
ATOM 724 O O . TRP A 1 93 ? -1.012 -14.034 17.051 1.00 78.31 93 TRP A O 1
ATOM 734 N N . LEU A 1 94 ? -0.918 -11.938 17.868 1.00 79.75 94 LEU A N 1
ATOM 735 C CA . LEU A 1 94 ? 0.344 -12.075 18.604 1.00 79.75 94 LEU A CA 1
ATOM 736 C C . LEU A 1 94 ? 0.149 -12.646 20.016 1.00 79.75 94 LEU A C 1
ATOM 738 O O . LEU A 1 94 ? 0.923 -13.506 20.431 1.00 79.75 94 LEU A O 1
ATOM 742 N N . ASN A 1 95 ? -0.872 -12.185 20.739 1.00 75.75 95 ASN A N 1
ATOM 743 C CA . ASN A 1 95 ? -1.169 -12.563 22.125 1.00 75.75 95 ASN A CA 1
ATOM 744 C C . ASN A 1 95 ? -2.294 -13.613 22.237 1.00 75.75 95 ASN A C 1
ATOM 746 O O . ASN A 1 95 ? -2.526 -14.159 23.316 1.00 75.75 95 ASN A O 1
ATOM 750 N N . GLY A 1 96 ? -2.952 -13.965 21.124 1.00 69.31 96 GLY A N 1
ATOM 751 C CA . GLY A 1 96 ? -4.058 -14.926 21.088 1.00 69.31 96 GLY A CA 1
ATOM 752 C C . GLY A 1 96 ? -5.394 -14.320 21.530 1.00 69.31 96 GLY A C 1
ATOM 753 O O . GLY A 1 96 ? -5.490 -13.132 21.823 1.00 69.31 96 GLY A O 1
ATOM 754 N N . ALA A 1 97 ? -6.456 -15.137 21.585 1.00 65.31 97 ALA A N 1
ATOM 755 C CA . ALA A 1 97 ? -7.782 -14.731 22.070 1.00 65.31 97 ALA A CA 1
ATOM 756 C C . ALA A 1 97 ? -7.772 -14.523 23.600 1.00 65.31 97 ALA A C 1
ATOM 758 O O . ALA A 1 97 ? -8.353 -15.296 24.357 1.00 65.31 97 ALA A O 1
ATOM 759 N N . GLY A 1 98 ? -7.036 -13.519 24.064 1.00 57.06 98 GLY A N 1
ATOM 760 C CA . GLY A 1 98 ? -6.786 -13.263 25.470 1.00 57.06 98 GLY A CA 1
ATOM 761 C C . GLY A 1 98 ? -7.595 -12.083 25.976 1.00 57.06 98 GLY A C 1
ATOM 762 O O . GLY A 1 98 ? -7.050 -11.000 26.148 1.00 57.06 98 GLY A O 1
ATOM 763 N N . PHE A 1 99 ? -8.857 -12.309 26.345 1.00 62.31 99 PHE A N 1
ATOM 764 C CA . PHE A 1 99 ? -9.424 -11.574 27.481 1.00 62.31 99 PHE A CA 1
ATOM 765 C C . PHE A 1 99 ? -8.706 -12.065 28.746 1.00 62.31 99 PHE A C 1
ATOM 767 O O . PHE A 1 99 ? -9.267 -12.821 29.537 1.00 62.31 99 PHE A O 1
ATOM 774 N N . SER A 1 100 ? -7.428 -11.722 28.898 1.00 58.72 100 SER A N 1
ATOM 775 C CA . SER A 1 100 ? -6.715 -11.980 30.139 1.00 58.72 100 SER A CA 1
ATOM 776 C C . SER A 1 100 ? -7.002 -10.799 31.062 1.00 58.72 100 SER A C 1
ATOM 778 O O . SER A 1 100 ? -6.734 -9.664 30.668 1.00 58.72 100 S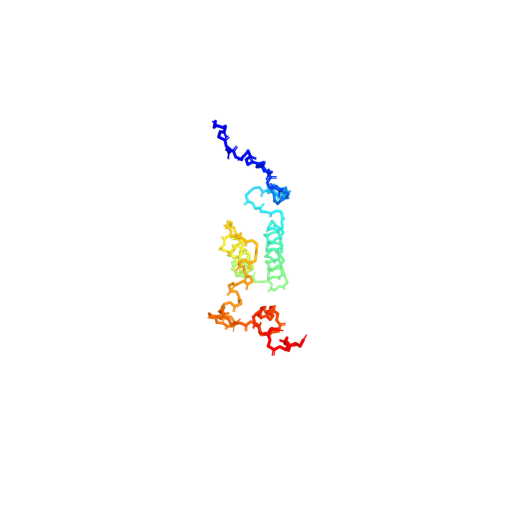ER A O 1
ATOM 780 N N . PRO A 1 101 ? -7.572 -11.024 32.258 1.00 56.78 101 PRO A N 1
ATOM 781 C CA . PRO A 1 101 ? -7.675 -9.985 33.272 1.00 56.78 101 PRO A CA 1
ATOM 782 C C . PRO A 1 101 ? -6.289 -9.374 33.467 1.00 56.78 101 PRO A C 1
ATOM 784 O O . PRO A 1 101 ? -5.347 -10.116 33.740 1.00 56.78 101 PRO A O 1
ATOM 787 N N . ASP A 1 102 ? -6.154 -8.063 33.278 1.00 62.97 102 ASP A N 1
ATOM 788 C CA . ASP A 1 102 ? -4.950 -7.341 33.669 1.00 62.97 102 ASP A CA 1
ATOM 789 C C . ASP A 1 102 ? -5.003 -7.165 35.193 1.00 62.97 102 ASP A C 1
ATOM 791 O O . ASP A 1 102 ? -5.767 -6.321 35.676 1.00 62.97 102 ASP A O 1
ATOM 795 N N . PRO A 1 103 ? -4.243 -7.952 35.977 1.00 60.56 103 PRO A N 1
ATOM 796 C CA . PRO A 1 103 ? -4.342 -7.911 37.430 1.00 60.56 103 PRO A CA 1
ATOM 797 C C . PRO A 1 103 ? -3.798 -6.595 38.000 1.00 60.56 103 PRO A C 1
ATOM 799 O O . PRO A 1 103 ? -4.021 -6.311 39.171 1.00 60.56 103 PRO A O 1
ATOM 802 N N . GLN A 1 104 ? -3.054 -5.813 37.205 1.00 59.94 104 GLN A N 1
ATOM 803 C CA . GLN A 1 104 ? -2.415 -4.575 37.651 1.00 59.94 104 GLN A CA 1
ATOM 804 C C . GLN A 1 104 ? -3.300 -3.343 37.444 1.00 59.94 104 GLN A C 1
ATOM 806 O O . GLN A 1 104 ? -3.171 -2.380 38.197 1.00 59.94 104 GLN A O 1
ATOM 811 N N . HIS A 1 105 ? -4.196 -3.369 36.453 1.00 60.41 105 HIS A N 1
ATOM 812 C CA . HIS A 1 105 ? -5.084 -2.245 36.128 1.00 60.41 105 HIS A CA 1
ATOM 813 C C . HIS A 1 105 ? -6.550 -2.485 36.504 1.00 60.41 105 HIS A C 1
ATOM 815 O O . HIS A 1 105 ? -7.378 -1.585 36.342 1.00 60.41 105 HIS A O 1
ATOM 821 N N . GLN A 1 106 ? -6.894 -3.671 37.014 1.00 67.44 106 GLN A N 1
ATOM 822 C CA . GLN A 1 106 ? -8.230 -3.921 37.538 1.00 67.44 106 GLN A CA 1
ATOM 823 C C . GLN A 1 106 ? -8.407 -3.239 38.903 1.00 67.44 106 GLN A C 1
ATOM 825 O O . GLN A 1 106 ? -7.651 -3.530 39.830 1.00 67.44 106 GLN A O 1
ATOM 830 N N . PRO A 1 107 ? -9.394 -2.335 39.055 1.00 69.19 107 PRO A N 1
ATOM 831 C CA . PRO A 1 107 ? -9.714 -1.770 40.357 1.00 69.19 107 PRO A CA 1
ATOM 832 C C . PRO A 1 107 ? -10.103 -2.898 41.318 1.00 69.19 107 PRO A C 1
ATOM 834 O O . PRO A 1 107 ? -10.914 -3.762 40.969 1.00 69.19 107 PRO A O 1
ATOM 837 N N . GLU A 1 108 ? -9.515 -2.898 42.517 1.00 66.75 108 GLU A N 1
ATOM 838 C CA . GLU A 1 108 ? -9.858 -3.875 43.548 1.00 66.75 108 GLU A CA 1
ATOM 839 C C . GLU A 1 108 ? -11.361 -3.838 43.833 1.00 66.75 108 GLU A C 1
ATOM 841 O O . GLU A 1 108 ? -11.978 -2.775 43.948 1.00 66.75 108 GLU A O 1
ATOM 846 N N . HIS A 1 109 ? -11.959 -5.026 43.926 1.00 65.12 109 HIS A N 1
ATOM 847 C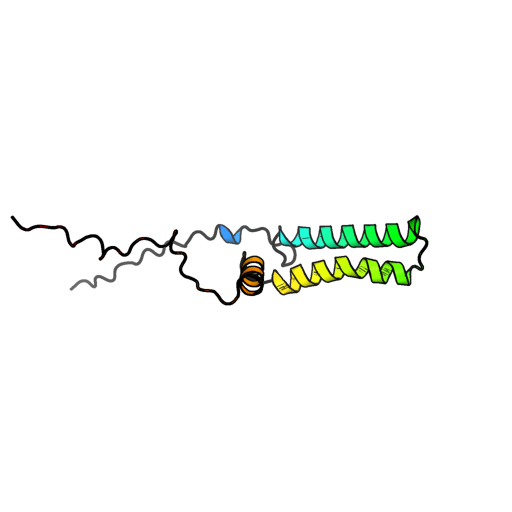 CA . HIS A 1 109 ? -13.385 -5.163 44.156 1.00 65.12 109 HIS A CA 1
ATOM 848 C C . HIS A 1 109 ? -13.755 -4.496 45.495 1.00 65.12 109 HIS A C 1
ATOM 850 O O . HIS A 1 109 ? -13.257 -4.931 46.537 1.00 65.12 109 HIS A O 1
ATOM 856 N N . PRO A 1 110 ? -14.694 -3.531 45.527 1.00 69.38 110 PRO A N 1
ATOM 857 C CA . PRO A 1 110 ? -15.042 -2.758 46.729 1.00 69.38 110 PRO A CA 1
ATOM 858 C C . PRO A 1 110 ? -15.732 -3.573 47.843 1.00 69.38 110 PRO A C 1
ATOM 860 O O . PRO A 1 110 ? -16.213 -3.011 48.816 1.00 69.38 110 PRO A O 1
ATOM 863 N N . LEU A 1 111 ? -15.786 -4.904 47.716 1.00 61.84 111 LEU A N 1
ATOM 864 C CA . LEU A 1 111 ? -16.263 -5.812 48.768 1.00 61.84 111 LEU A CA 1
ATOM 865 C C . LEU A 1 111 ? -1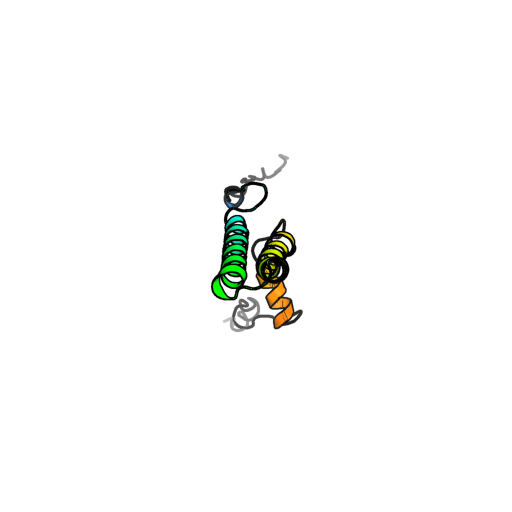5.113 -6.470 49.540 1.00 61.84 111 LEU A C 1
ATOM 867 O O . LEU A 1 111 ? -15.371 -7.161 50.519 1.00 61.84 111 LEU A O 1
ATOM 871 N N . HIS A 1 112 ? -13.857 -6.265 49.127 1.00 57.97 112 HIS A N 1
ATOM 872 C CA . HIS A 1 112 ? -12.692 -6.775 49.854 1.00 57.97 112 HIS A CA 1
ATOM 873 C C . HIS A 1 112 ? -12.171 -5.783 50.918 1.00 57.97 112 HIS A C 1
ATOM 875 O O . HIS A 1 112 ? -11.266 -6.113 51.682 1.00 57.97 112 HIS A O 1
ATOM 881 N N . SER A 1 113 ? -12.754 -4.580 51.002 1.00 56.94 113 SER A N 1
ATOM 882 C CA . SER A 1 113 ? -12.329 -3.508 51.913 1.00 56.94 113 SER A CA 1
ATOM 883 C C . SER A 1 113 ? -13.073 -3.446 53.257 1.00 56.94 113 SER A C 1
ATOM 885 O O . SER A 1 113 ? -12.616 -2.739 54.148 1.00 56.94 113 SER A O 1
ATOM 887 N N . ASP A 1 114 ? -14.148 -4.217 53.462 1.00 56.12 114 ASP A N 1
ATOM 888 C CA . ASP A 1 114 ? -15.036 -4.067 54.634 1.00 56.12 114 ASP A CA 1
ATOM 889 C C . ASP A 1 114 ? -15.063 -5.283 55.581 1.00 56.12 114 ASP A C 1
ATOM 891 O O . ASP A 1 114 ? -16.116 -5.705 56.056 1.00 56.12 114 ASP A O 1
ATOM 895 N N . SER A 1 115 ? -13.904 -5.856 55.925 1.00 55.44 115 SER A N 1
ATOM 896 C CA . SER A 1 115 ? -13.819 -6.838 57.027 1.00 55.44 115 SER A CA 1
ATOM 897 C C . SER A 1 115 ? -13.083 -6.334 58.271 1.00 55.44 115 SER A C 1
ATOM 899 O O . SER A 1 115 ? -12.776 -7.132 59.153 1.00 55.44 115 SER A O 1
ATOM 901 N N . HIS A 1 116 ? -12.812 -5.027 58.382 1.00 52.03 116 HIS A N 1
ATOM 902 C CA . HIS A 1 116 ? -12.127 -4.452 59.550 1.00 52.03 116 HIS A CA 1
ATOM 903 C C . HIS A 1 116 ? -12.914 -3.325 60.245 1.00 52.03 116 HIS A C 1
ATOM 905 O O . HIS A 1 116 ? -12.337 -2.384 60.784 1.00 52.03 116 HIS A O 1
ATOM 911 N N . GLY A 1 117 ? -14.246 -3.433 60.260 1.00 52.84 117 GLY A N 1
ATOM 912 C CA . GLY A 1 117 ? -15.137 -2.610 61.080 1.00 52.84 117 GLY A CA 1
ATOM 913 C C . GLY A 1 117 ? -15.555 -3.350 62.348 1.00 52.84 117 GLY A C 1
ATOM 914 O O . GLY A 1 117 ? -16.647 -3.906 62.420 1.00 52.84 117 GLY A O 1
ATOM 915 N N . THR A 1 118 ? -14.675 -3.392 63.347 1.00 52.97 118 THR A N 1
ATOM 916 C CA . THR A 1 118 ? -15.022 -3.780 64.719 1.00 52.97 118 THR A CA 1
ATOM 917 C C . THR A 1 118 ? -16.099 -2.842 65.256 1.00 52.97 118 THR A C 1
ATOM 919 O O . THR A 1 118 ? -15.829 -1.666 65.487 1.00 52.97 118 THR A O 1
ATOM 922 N N . PHE A 1 119 ? -17.304 -3.370 65.473 1.00 55.81 119 PHE A N 1
ATOM 923 C CA . PHE A 1 119 ? -18.298 -2.752 66.344 1.00 55.81 119 PHE A CA 1
ATOM 924 C C . PHE A 1 119 ? -17.741 -2.720 67.778 1.00 55.81 119 PHE A C 1
ATOM 926 O O . PHE A 1 119 ? -17.583 -3.773 68.401 1.00 55.81 119 PHE A O 1
ATOM 933 N N . GLN A 1 120 ? -17.443 -1.523 68.282 1.00 41.94 120 GLN A N 1
ATOM 934 C CA . GLN A 1 120 ? -17.435 -1.192 69.709 1.00 41.94 120 GLN A CA 1
ATOM 935 C C . GLN A 1 120 ? -18.217 0.098 69.917 1.00 41.94 120 GLN A C 1
ATOM 937 O O . GLN A 1 120 ? -18.039 1.022 69.091 1.00 41.94 120 GLN A O 1
#

Sequence (120 aa):
MKDASSELRLTETNSAEDSAGRTWGLEGNLFWHVVFGVFIAVLTLLLCFSAMRWSFKASAVLAAVPLTLSFIYVFGFRQGKPPGYDRDLLDGWLNGAGFSPDPQHQPEHPLHSDSHGTFQ

Radius of gyration: 26.83 Å; chains: 1; bounding box: 71×32×87 Å

Foldseek 3Di:
DDPPPPPPPPDPPPVPVVPQDQDPQARPVLVVLQVVLLVQLVVQLCCCCPVVVDDSVVSNVVSVVSNVVSCCCSVVQPRPDDPCSVVVVVCCVVVNPDPDPPPVPDDPDPVVPPPPDDDD

pLDDT: mean 74.25, std 15.17, range [41.94, 96.38]